Protein AF-A0AAD0P040-F1 (afdb_monomer)

Foldseek 3Di:
DLLCCQQCNDVVDDDDPVSSVVSVVLLVVLVVVLVVVLVPDDPVQNCVQAVVVLLVVLPPDDDPDPPPSVVVQVVQLVSVCVVCSVPDSHSNVSNVRD

Radius of gyration: 15.89 Å; Cα contacts (8 Å, |Δi|>4): 71; chains: 1; bounding box: 37×30×42 Å

Solvent-accessible surface area (backbone atoms only — not comparable to full-atom values): 5553 Å² total; per-residue (Å²): 111,55,67,56,42,68,32,56,39,55,95,92,51,89,63,53,72,67,58,28,52,51,40,45,52,52,52,52,49,39,52,50,54,41,53,55,52,57,72,68,43,51,76,66,56,42,48,65,29,53,29,60,69,57,43,48,63,67,61,72,58,98,62,100,53,87,63,58,59,60,53,48,34,54,53,39,16,54,35,46,38,59,74,51,57,57,71,65,91,41,41,47,67,22,48,70,71,70

Structure (mmCIF, N/CA/C/O backbone):
data_AF-A0AAD0P040-F1
#
_entry.id   AF-A0AAD0P040-F1
#
loop_
_atom_site.group_PDB
_atom_site.id
_atom_site.type_symbol
_atom_site.label_atom_id
_atom_site.label_alt_id
_atom_site.label_comp_id
_atom_site.label_asym_id
_atom_site.label_entity_id
_atom_site.label_seq_id
_atom_site.pdbx_PDB_ins_code
_atom_site.Cartn_x
_atom_site.Cartn_y
_atom_site.Cartn_z
_atom_site.occupancy
_atom_site.B_iso_or_equiv
_atom_site.auth_seq_id
_atom_site.auth_comp_id
_atom_site.auth_asym_id
_atom_site.auth_atom_id
_atom_site.pdbx_PDB_model_num
ATOM 1 N N . MET A 1 1 ? -0.578 -10.125 -8.388 1.00 62.94 1 MET A N 1
ATOM 2 C CA . MET A 1 1 ? 0.011 -9.934 -9.741 1.00 62.94 1 MET A CA 1
ATOM 3 C C . MET A 1 1 ? 0.336 -8.472 -10.097 1.00 62.94 1 MET A C 1
ATOM 5 O O . MET A 1 1 ? 0.935 -8.256 -11.144 1.00 62.94 1 MET A O 1
ATOM 9 N N . ALA A 1 2 ? 0.024 -7.475 -9.256 1.00 78.00 2 ALA A N 1
ATOM 10 C CA . ALA A 1 2 ? 0.200 -6.049 -9.576 1.00 78.00 2 ALA A CA 1
ATOM 11 C C . ALA A 1 2 ? 1.649 -5.639 -9.925 1.00 78.00 2 ALA A C 1
ATOM 13 O O . ALA A 1 2 ? 1.886 -5.062 -10.984 1.00 78.00 2 ALA A O 1
ATOM 14 N N . PHE A 1 3 ? 2.638 -6.035 -9.113 1.00 80.38 3 PHE A N 1
ATOM 15 C CA . PHE A 1 3 ? 4.056 -5.769 -9.402 1.00 80.38 3 PHE A CA 1
ATOM 16 C C . PHE A 1 3 ? 4.522 -6.349 -10.741 1.00 80.38 3 PHE A C 1
ATOM 18 O O . PHE A 1 3 ? 5.195 -5.669 -11.510 1.00 80.38 3 PHE A O 1
ATOM 25 N N . GLY A 1 4 ? 4.135 -7.591 -11.050 1.00 79.38 4 GLY A N 1
ATOM 26 C CA . GLY A 1 4 ? 4.498 -8.242 -12.310 1.00 79.38 4 GLY A CA 1
ATOM 27 C C . GLY A 1 4 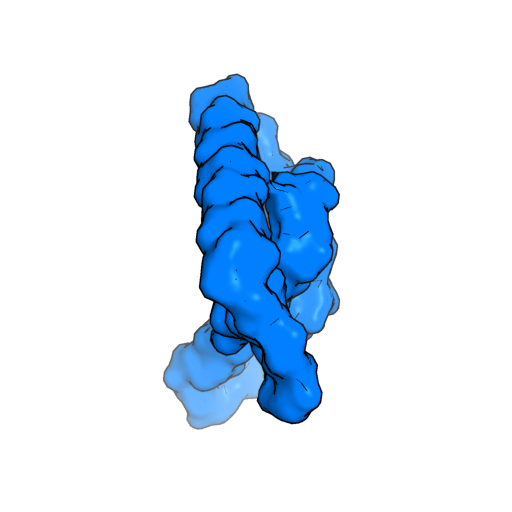? 4.001 -7.452 -13.521 1.00 79.38 4 GLY A C 1
ATOM 28 O O . GLY A 1 4 ? 4.768 -7.213 -14.446 1.00 79.38 4 GLY A O 1
ATOM 29 N N . LEU A 1 5 ? 2.759 -6.962 -13.472 1.00 81.94 5 LEU A N 1
ATOM 30 C CA . LEU A 1 5 ? 2.187 -6.118 -14.524 1.00 81.94 5 LEU A CA 1
ATOM 31 C C . LEU A 1 5 ? 2.917 -4.774 -14.651 1.00 81.94 5 LEU A C 1
ATOM 33 O O . LEU A 1 5 ? 3.204 -4.337 -15.766 1.00 81.94 5 LEU A O 1
ATOM 37 N N . LYS A 1 6 ? 3.259 -4.125 -13.531 1.00 81.50 6 LYS A N 1
ATOM 38 C CA . LYS A 1 6 ? 3.990 -2.851 -13.569 1.00 81.50 6 LYS A CA 1
ATOM 39 C C . LYS A 1 6 ? 5.433 -2.992 -14.046 1.00 81.50 6 LYS A C 1
ATOM 41 O O . LYS A 1 6 ? 5.887 -2.116 -14.777 1.00 81.50 6 LYS A O 1
ATOM 46 N N . ILE A 1 7 ? 6.126 -4.075 -13.698 1.00 82.88 7 ILE A N 1
ATOM 47 C CA . ILE A 1 7 ? 7.533 -4.300 -14.066 1.00 82.88 7 ILE A CA 1
ATOM 48 C C . ILE A 1 7 ? 7.638 -4.869 -15.486 1.00 82.88 7 ILE A C 1
ATOM 50 O O . ILE A 1 7 ? 8.308 -4.301 -16.349 1.00 82.88 7 ILE A O 1
ATOM 54 N N . ILE A 1 8 ? 6.966 -5.992 -15.742 1.00 82.12 8 ILE A N 1
ATOM 55 C CA . ILE A 1 8 ? 7.142 -6.804 -16.953 1.00 82.12 8 ILE A CA 1
ATOM 56 C C . ILE A 1 8 ? 6.262 -6.295 -18.100 1.00 82.12 8 ILE A C 1
ATOM 58 O O . ILE A 1 8 ? 6.659 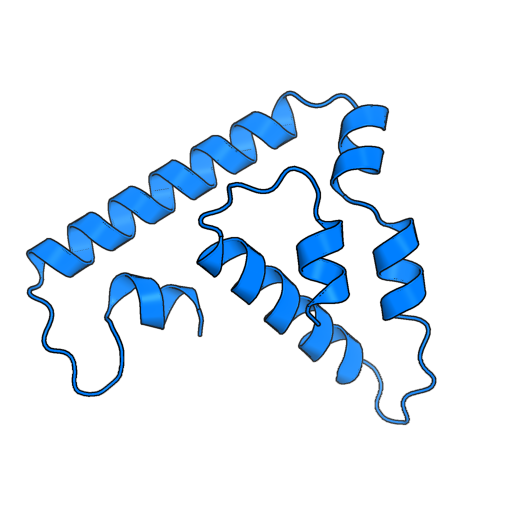-6.425 -19.258 1.00 82.12 8 ILE A O 1
ATOM 62 N N . GLY A 1 9 ? 5.138 -5.651 -17.783 1.00 79.56 9 GLY A N 1
ATOM 63 C CA . GLY A 1 9 ? 4.106 -5.275 -18.746 1.00 79.56 9 GLY A CA 1
ATOM 64 C C . GLY A 1 9 ? 2.980 -6.301 -18.817 1.00 79.56 9 GLY A C 1
ATOM 65 O O . GLY A 1 9 ? 3.002 -7.331 -18.137 1.00 79.56 9 GLY A O 1
ATOM 66 N N . ARG A 1 10 ? 1.957 -6.007 -19.624 1.00 81.94 10 ARG A N 1
ATOM 67 C CA . ARG A 1 10 ? 0.856 -6.959 -19.850 1.00 81.94 10 ARG A CA 1
ATOM 68 C C . ARG A 1 10 ? 1.322 -8.104 -20.762 1.00 81.94 10 ARG A C 1
ATOM 70 O O . ARG A 1 10 ? 2.195 -7.888 -21.601 1.00 81.94 10 ARG A O 1
ATOM 77 N N . PRO A 1 11 ? 0.747 -9.316 -20.648 1.00 74.69 11 PRO A N 1
ATOM 78 C CA . PRO A 1 11 ? 0.999 -10.380 -21.618 1.00 74.69 11 PRO A CA 1
ATOM 79 C C . PRO A 1 11 ? 0.768 -9.873 -23.052 1.00 74.69 11 PRO A C 1
ATOM 81 O O . PRO A 1 11 ? -0.291 -9.321 -23.342 1.00 74.69 11 PRO A O 1
ATOM 84 N N . GLY A 1 12 ? 1.772 -10.014 -23.921 1.00 75.75 12 GLY A N 1
ATOM 85 C CA . GLY A 1 12 ? 1.778 -9.457 -25.283 1.00 75.75 12 GLY A CA 1
ATOM 86 C C . GLY A 1 12 ? 2.564 -8.146 -25.446 1.00 75.75 12 GLY A C 1
ATOM 87 O O . GLY A 1 12 ? 2.872 -7.764 -26.570 1.00 75.75 12 GLY A O 1
ATOM 88 N N . GLU A 1 13 ? 2.952 -7.483 -24.354 1.00 78.19 13 GLU A N 1
ATOM 89 C CA . GLU A 1 13 ? 3.821 -6.301 -24.369 1.00 78.19 13 GLU A CA 1
ATOM 90 C C . GLU A 1 13 ? 5.302 -6.717 -24.305 1.00 78.19 13 GLU A C 1
ATOM 92 O O . GLU A 1 13 ? 5.751 -7.359 -23.353 1.00 78.19 13 GLU A O 1
ATOM 97 N N . SER A 1 14 ? 6.101 -6.333 -25.301 1.00 72.69 14 SER A N 1
ATOM 98 C CA . SER A 1 14 ? 7.547 -6.577 -25.317 1.00 72.69 14 SER A CA 1
ATOM 99 C C . SER A 1 14 ? 8.313 -5.380 -24.743 1.00 72.69 14 SER A C 1
ATOM 101 O O . SER A 1 14 ? 8.666 -4.427 -25.436 1.00 72.69 14 SER A O 1
ATOM 103 N N . ARG A 1 15 ? 8.609 -5.430 -23.438 1.00 80.31 15 ARG A N 1
ATOM 104 C CA . ARG A 1 15 ? 9.523 -4.476 -22.784 1.00 80.31 15 ARG A CA 1
ATOM 105 C C . ARG A 1 15 ? 10.967 -4.961 -22.847 1.00 80.31 15 ARG A C 1
ATOM 107 O O . ARG A 1 15 ? 11.245 -6.117 -22.520 1.00 80.31 15 ARG A O 1
ATOM 114 N N . SER A 1 16 ? 11.887 -4.061 -23.194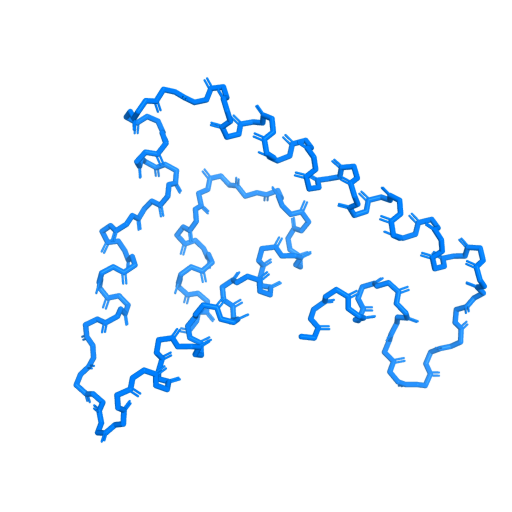 1.00 87.06 16 SER A N 1
ATOM 115 C CA . SER A 1 16 ? 13.324 -4.332 -23.101 1.00 87.06 16 SER A CA 1
ATOM 116 C C . SER A 1 16 ? 13.742 -4.583 -21.650 1.00 87.06 16 SER A C 1
ATOM 118 O O . SER A 1 16 ? 13.101 -4.102 -20.709 1.00 87.06 16 SER A O 1
ATOM 120 N N . SER A 1 17 ? 14.838 -5.318 -21.461 1.00 85.94 17 SER A N 1
ATOM 121 C CA . SER A 1 17 ? 15.406 -5.579 -20.133 1.00 85.94 17 SER A CA 1
ATOM 122 C C . SER A 1 17 ? 15.720 -4.285 -19.377 1.00 85.94 17 SER A C 1
ATOM 124 O O . SER A 1 17 ? 15.432 -4.187 -18.189 1.00 85.94 17 SER A O 1
ATOM 126 N N . GLU A 1 18 ? 16.202 -3.256 -20.078 1.00 87.94 18 GLU A N 1
ATOM 127 C CA . GLU A 1 18 ? 16.464 -1.932 -19.502 1.00 87.94 18 GLU A CA 1
ATOM 128 C C . GLU A 1 18 ? 15.194 -1.257 -18.972 1.00 87.94 18 GLU A C 1
ATOM 130 O O . GLU A 1 18 ? 15.195 -0.723 -17.865 1.00 87.94 18 GLU A O 1
ATOM 135 N N . LYS A 1 19 ? 14.083 -1.306 -19.724 1.00 86.50 19 LYS A N 1
ATOM 136 C CA . LYS A 1 19 ? 12.800 -0.738 -19.276 1.00 86.50 19 LYS A CA 1
ATOM 137 C C . LYS A 1 19 ? 12.268 -1.462 -18.040 1.00 86.50 19 LYS A C 1
ATOM 139 O O . LYS A 1 19 ? 11.762 -0.808 -17.133 1.00 86.50 19 LYS A O 1
ATOM 144 N N . LYS A 1 20 ? 12.411 -2.790 -17.983 1.00 88.31 20 LYS A N 1
ATOM 145 C CA . LYS A 1 20 ? 12.023 -3.595 -16.812 1.00 88.31 20 LYS A CA 1
ATOM 146 C C . LYS A 1 20 ? 12.871 -3.248 -15.588 1.00 88.31 20 LYS A C 1
ATOM 148 O O . LYS A 1 20 ? 12.318 -3.050 -14.511 1.00 88.31 20 LYS A O 1
ATOM 153 N N . ALA A 1 21 ? 14.189 -3.130 -15.762 1.00 89.69 21 ALA A N 1
ATOM 154 C CA . ALA A 1 21 ? 15.112 -2.761 -14.690 1.00 89.69 21 ALA A CA 1
ATOM 155 C C . ALA A 1 21 ? 14.803 -1.365 -14.130 1.00 89.69 21 ALA A C 1
ATOM 157 O O . ALA A 1 21 ? 14.696 -1.205 -12.917 1.00 89.69 21 ALA A O 1
ATOM 158 N N . ARG A 1 22 ? 14.564 -0.379 -15.006 1.00 91.00 22 ARG A N 1
ATOM 159 C CA . ARG A 1 22 ? 14.145 0.969 -14.592 1.00 91.00 22 ARG A CA 1
ATOM 160 C C . ARG A 1 22 ? 12.817 0.948 -13.839 1.00 91.00 22 ARG A C 1
ATOM 162 O O . ARG A 1 22 ? 12.730 1.539 -12.774 1.00 91.00 22 ARG A O 1
ATOM 169 N N . ALA A 1 23 ? 11.810 0.234 -14.348 1.00 87.88 23 ALA A N 1
ATOM 170 C CA . ALA A 1 23 ? 10.510 0.129 -13.684 1.00 87.88 23 ALA A CA 1
ATOM 171 C C . ALA A 1 23 ? 10.621 -0.487 -12.279 1.00 87.88 23 ALA A C 1
ATOM 173 O O . ALA A 1 23 ? 9.993 0.002 -11.344 1.00 87.88 23 ALA A O 1
ATOM 174 N N . LEU A 1 24 ? 11.444 -1.530 -12.120 1.00 90.06 24 LEU A N 1
ATOM 175 C CA . LEU A 1 24 ? 11.722 -2.127 -10.815 1.00 90.06 24 LEU A CA 1
ATOM 176 C C . LEU A 1 24 ? 12.407 -1.129 -9.872 1.00 90.06 24 LEU A C 1
ATOM 178 O O . LEU A 1 24 ? 11.978 -0.995 -8.731 1.00 90.06 24 LEU A O 1
ATOM 182 N N . GLN A 1 25 ? 13.428 -0.415 -10.349 1.00 92.88 25 GLN A N 1
ATOM 183 C CA . GLN A 1 25 ? 14.149 0.573 -9.545 1.00 92.88 25 GLN A CA 1
ATOM 184 C C . GLN A 1 25 ? 13.232 1.719 -9.095 1.00 92.88 25 GLN A C 1
ATOM 186 O O . GLN A 1 25 ? 13.262 2.108 -7.930 1.00 92.88 25 GLN A O 1
ATOM 191 N N . THR A 1 26 ? 12.378 2.226 -9.989 1.00 91.56 26 THR A N 1
ATOM 192 C CA . THR A 1 26 ? 11.379 3.250 -9.656 1.00 91.56 26 THR A CA 1
ATOM 193 C C . THR A 1 26 ? 10.412 2.754 -8.587 1.00 91.56 26 THR A C 1
ATOM 195 O O . THR A 1 26 ? 10.223 3.438 -7.588 1.00 91.56 26 THR A O 1
ATOM 198 N N . LEU A 1 27 ? 9.858 1.547 -8.744 1.00 91.12 27 LEU A N 1
ATOM 199 C CA . LEU A 1 27 ? 8.953 0.959 -7.752 1.00 91.12 27 LEU A CA 1
ATOM 200 C C . LEU A 1 27 ? 9.626 0.755 -6.393 1.00 91.12 27 LEU A C 1
ATOM 202 O O . LEU A 1 27 ? 8.996 0.975 -5.365 1.00 91.12 27 LEU A O 1
ATOM 206 N N . GLN A 1 28 ? 10.892 0.333 -6.381 1.00 92.00 28 GLN A N 1
ATOM 207 C CA . GLN A 1 28 ? 11.660 0.184 -5.146 1.00 92.00 28 GLN A CA 1
ATOM 208 C C . GLN A 1 28 ? 11.860 1.527 -4.442 1.00 92.00 28 GLN A C 1
ATOM 210 O O . GLN A 1 28 ? 11.688 1.582 -3.228 1.00 92.00 28 GLN A O 1
ATOM 215 N N . SER A 1 29 ? 12.175 2.592 -5.188 1.00 94.06 29 SER A N 1
ATOM 216 C CA . SER A 1 29 ? 12.290 3.944 -4.626 1.00 94.06 29 SER A CA 1
ATOM 217 C C . SER A 1 29 ? 10.959 4.415 -4.049 1.00 94.06 29 SER A C 1
ATOM 219 O O . SER A 1 29 ? 10.908 4.762 -2.880 1.00 94.06 29 SER A O 1
ATOM 221 N N . GLN A 1 30 ? 9.872 4.333 -4.823 1.00 92.69 30 GLN A N 1
ATOM 222 C CA . GLN A 1 30 ? 8.536 4.763 -4.389 1.00 92.69 30 GLN A CA 1
ATOM 223 C C . GLN A 1 30 ? 8.074 4.017 -3.133 1.00 92.69 30 GLN A C 1
ATOM 225 O O . GLN A 1 30 ? 7.574 4.619 -2.189 1.00 92.69 30 GLN A O 1
ATOM 230 N N . HIS A 1 31 ? 8.289 2.701 -3.094 1.00 93.12 31 HIS A N 1
ATOM 231 C CA . HIS A 1 31 ? 7.993 1.896 -1.915 1.00 93.12 31 HIS A CA 1
ATOM 232 C C . HIS A 1 31 ? 8.847 2.306 -0.706 1.00 93.12 31 HIS A C 1
ATOM 234 O O . HIS A 1 31 ? 8.346 2.348 0.414 1.00 93.12 31 HIS A O 1
ATOM 240 N N . GLN A 1 32 ? 10.132 2.600 -0.913 1.00 94.94 32 G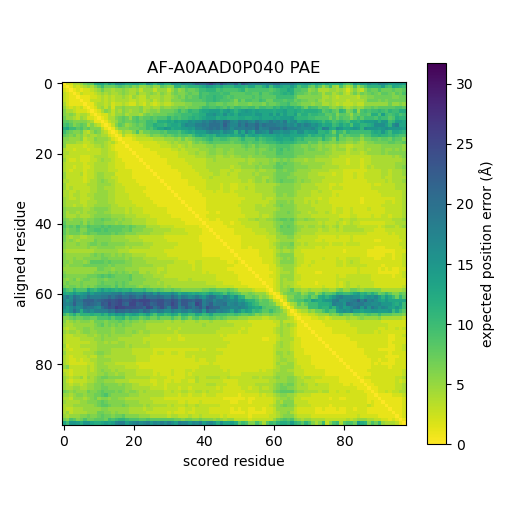LN A N 1
ATOM 241 C CA . GLN A 1 32 ? 11.016 3.041 0.162 1.00 94.94 32 GLN A CA 1
ATOM 242 C C . GLN A 1 32 ? 10.598 4.413 0.706 1.00 94.94 32 GLN A C 1
ATOM 244 O O . GLN A 1 32 ? 10.486 4.568 1.921 1.00 94.94 32 GLN A O 1
ATOM 249 N N . ASP A 1 33 ? 10.291 5.361 -0.179 1.00 94.75 33 ASP A N 1
ATOM 250 C CA . ASP A 1 33 ? 9.803 6.694 0.178 1.00 94.75 33 ASP A CA 1
ATOM 251 C C . ASP A 1 33 ? 8.494 6.601 0.976 1.00 94.75 33 ASP A C 1
ATOM 253 O O . ASP A 1 33 ? 8.346 7.243 2.017 1.00 94.75 33 ASP A O 1
ATOM 257 N N . PHE A 1 34 ? 7.584 5.720 0.552 1.00 94.81 34 PHE A N 1
ATOM 258 C CA . PHE A 1 34 ? 6.345 5.423 1.266 1.00 94.81 34 PHE A CA 1
ATOM 259 C C . PHE A 1 34 ? 6.594 4.869 2.674 1.00 94.81 34 PHE A C 1
ATOM 261 O O . PHE A 1 34 ? 6.012 5.346 3.648 1.00 94.81 34 PHE A O 1
ATOM 268 N N . LEU A 1 35 ? 7.497 3.893 2.823 1.00 94.75 35 LEU A N 1
ATOM 269 C CA . LEU A 1 35 ? 7.856 3.366 4.142 1.00 94.75 35 LEU A CA 1
ATOM 270 C C . LEU A 1 35 ? 8.474 4.439 5.040 1.00 94.75 35 LEU A C 1
ATOM 272 O O . LEU A 1 35 ? 8.216 4.458 6.244 1.00 94.75 35 LEU A O 1
ATOM 276 N N . ASP A 1 36 ? 9.298 5.316 4.480 1.00 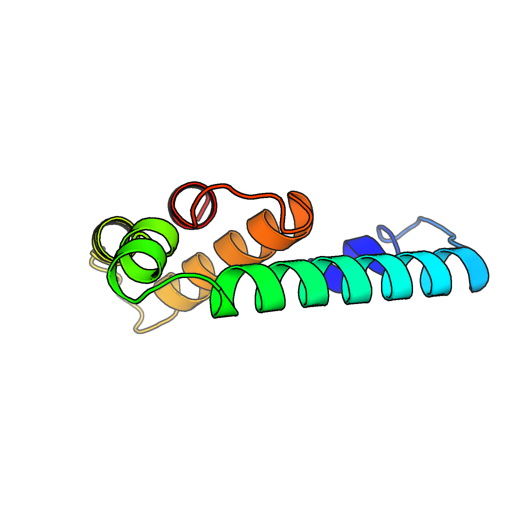95.94 36 ASP A N 1
ATOM 277 C CA . ASP A 1 36 ? 9.935 6.380 5.245 1.00 95.94 36 ASP A CA 1
ATOM 278 C C . ASP A 1 36 ? 8.951 7.494 5.616 1.00 95.94 36 ASP A C 1
ATOM 280 O O . ASP A 1 36 ? 9.097 8.079 6.688 1.00 95.94 36 ASP A O 1
ATOM 284 N N . GLN A 1 37 ? 7.910 7.735 4.812 1.00 94.06 37 GLN A N 1
ATOM 285 C CA . GLN A 1 37 ? 6.757 8.542 5.213 1.00 94.06 37 GLN A CA 1
ATOM 286 C C . GLN A 1 37 ? 6.038 7.905 6.406 1.00 94.06 37 GLN A C 1
ATOM 288 O O . GLN A 1 37 ? 5.852 8.579 7.416 1.00 94.06 37 GLN A O 1
ATOM 293 N N . LEU A 1 38 ? 5.692 6.614 6.336 1.00 94.25 38 LEU A N 1
ATOM 294 C CA . LEU A 1 38 ? 4.984 5.926 7.425 1.00 94.25 38 LEU A CA 1
ATOM 295 C C . LEU A 1 38 ? 5.759 5.951 8.745 1.00 94.25 38 LEU A C 1
ATOM 297 O O . LEU A 1 38 ? 5.167 6.150 9.798 1.00 94.25 38 LEU A O 1
ATOM 301 N N . LYS A 1 39 ? 7.087 5.800 8.697 1.00 95.00 39 LYS A N 1
ATOM 302 C CA . LYS A 1 39 ? 7.950 5.869 9.890 1.00 95.00 39 LYS A CA 1
ATOM 303 C C . LYS A 1 39 ? 8.035 7.262 10.520 1.00 95.00 39 LYS A C 1
ATOM 305 O O . LYS A 1 39 ? 8.512 7.371 11.646 1.00 95.00 39 LYS A O 1
ATOM 310 N N . ARG A 1 40 ? 7.673 8.322 9.790 1.00 96.31 40 ARG A N 1
ATOM 311 C CA . ARG A 1 40 ? 7.663 9.703 10.306 1.00 96.31 40 ARG A CA 1
ATOM 312 C C . ARG A 1 40 ? 6.352 10.060 10.992 1.00 96.31 40 ARG A C 1
ATOM 314 O O . ARG A 1 40 ? 6.341 11.030 11.742 1.00 96.31 40 ARG A O 1
ATOM 321 N N . LEU A 1 41 ? 5.285 9.312 10.719 1.00 96.31 41 LEU A N 1
ATOM 322 C CA . LEU A 1 41 ? 3.994 9.509 11.363 1.00 96.31 41 LEU A CA 1
ATOM 323 C C . LEU A 1 41 ? 4.091 9.106 12.836 1.00 96.31 41 LEU A C 1
ATOM 325 O O . LEU A 1 41 ? 4.697 8.086 13.173 1.00 96.31 41 LEU A O 1
ATOM 329 N N . ASN A 1 42 ? 3.481 9.897 13.710 1.00 96.50 42 ASN A N 1
ATOM 330 C CA . ASN A 1 42 ? 3.229 9.471 15.082 1.00 96.50 42 ASN A CA 1
ATOM 331 C C . ASN A 1 42 ? 2.070 8.457 15.140 1.00 96.50 42 ASN A C 1
ATOM 333 O O . ASN A 1 42 ? 1.388 8.221 14.144 1.00 96.50 42 ASN A O 1
ATOM 337 N N . ASP A 1 43 ? 1.822 7.874 16.313 1.00 95.25 43 ASP A N 1
ATOM 338 C CA . ASP A 1 43 ? 0.803 6.830 16.478 1.00 95.25 43 ASP A CA 1
ATOM 339 C C . ASP A 1 43 ? -0.598 7.270 16.017 1.00 95.25 43 ASP A C 1
ATOM 341 O O . ASP A 1 43 ? -1.294 6.500 15.358 1.00 95.25 43 ASP A O 1
ATOM 345 N N . GLN A 1 44 ? -1.007 8.509 16.315 1.00 95.69 44 GLN A N 1
ATOM 346 C CA . GLN A 1 44 ? -2.318 9.024 15.910 1.00 95.69 44 GLN A CA 1
ATOM 347 C C . GLN A 1 44 ? -2.384 9.242 14.396 1.00 95.69 44 GLN A C 1
ATOM 349 O O . GLN A 1 44 ? -3.326 8.792 13.751 1.00 95.69 44 GLN A O 1
ATOM 354 N N . GLU A 1 45 ? -1.359 9.867 13.818 1.00 96.44 45 GLU A N 1
ATOM 355 C CA . GLU A 1 45 ? -1.265 10.084 12.371 1.00 96.44 45 GLU A CA 1
ATOM 356 C C . GLU A 1 45 ? -1.226 8.760 11.600 1.00 96.44 45 GLU A C 1
ATOM 358 O O . GLU A 1 45 ? -1.803 8.647 10.521 1.00 96.44 45 GLU A O 1
ATOM 363 N N . LEU A 1 46 ? -0.570 7.739 12.157 1.00 95.69 46 LEU A N 1
ATOM 364 C CA . LEU A 1 46 ? -0.521 6.407 11.574 1.00 95.69 46 LEU A CA 1
ATOM 365 C C . LEU A 1 46 ? -1.890 5.723 11.631 1.00 95.69 46 LEU A C 1
ATOM 367 O O . LEU A 1 46 ? -2.303 5.120 10.642 1.00 95.69 46 LEU A O 1
ATOM 371 N N . VAL A 1 47 ? -2.612 5.824 12.750 1.00 95.00 47 VAL A N 1
ATOM 372 C CA . VAL A 1 47 ? -3.990 5.317 12.859 1.00 95.00 47 VAL A CA 1
ATOM 373 C C . VAL A 1 47 ? -4.900 6.004 11.840 1.00 95.00 47 VAL A C 1
ATOM 375 O O . VAL A 1 47 ? -5.626 5.321 11.111 1.00 95.00 47 VAL A O 1
ATOM 378 N N . ASP A 1 48 ? -4.807 7.330 11.735 1.00 95.94 48 ASP A N 1
ATOM 379 C CA . ASP A 1 48 ? -5.588 8.130 10.791 1.00 95.94 48 ASP A CA 1
ATOM 380 C C . ASP A 1 48 ? -5.231 7.797 9.340 1.00 95.94 48 ASP A C 1
ATOM 382 O O . ASP A 1 48 ? -6.110 7.719 8.486 1.00 95.94 48 ASP A O 1
ATOM 386 N N . PHE A 1 49 ? -3.959 7.526 9.049 1.00 96.69 49 PHE A N 1
ATOM 387 C CA . PHE A 1 49 ? -3.522 7.090 7.728 1.00 96.69 49 PHE A CA 1
ATOM 388 C C . PHE A 1 49 ? -4.036 5.681 7.388 1.00 96.69 49 PHE A C 1
ATOM 390 O O . PHE A 1 49 ? -4.523 5.442 6.280 1.00 96.69 49 PHE A O 1
ATOM 397 N N . LEU A 1 50 ? -3.936 4.733 8.327 1.00 95.69 50 LEU A N 1
ATOM 398 C CA . LEU A 1 50 ? -4.301 3.331 8.107 1.00 95.69 50 LEU A CA 1
ATOM 399 C C . LEU A 1 50 ? -5.812 3.116 7.979 1.00 95.69 50 LEU A C 1
ATOM 401 O O . LEU A 1 50 ? -6.211 2.147 7.329 1.00 95.69 50 LEU A O 1
ATOM 405 N N . ARG A 1 51 ? -6.641 3.990 8.573 1.00 96.44 51 ARG A N 1
ATOM 406 C CA . ARG A 1 51 ? -8.117 3.939 8.494 1.00 96.44 51 ARG A CA 1
ATOM 407 C C . ARG A 1 51 ? -8.661 2.537 8.815 1.00 96.44 51 ARG A C 1
ATOM 409 O O . ARG A 1 51 ? -9.390 1.926 8.029 1.00 96.44 51 ARG A O 1
ATOM 416 N N . LEU A 1 52 ? -8.230 1.983 9.954 1.00 94.06 52 LEU A N 1
ATOM 417 C CA . LEU A 1 52 ? -8.573 0.615 10.377 1.00 94.06 52 LEU A CA 1
ATOM 418 C C . LEU A 1 52 ? -10.063 0.444 10.716 1.00 94.06 52 LEU A C 1
ATOM 420 O O . LEU A 1 52 ? -10.583 -0.665 10.632 1.00 94.06 52 LEU A O 1
ATOM 424 N N . ASP A 1 53 ? -10.744 1.537 11.058 1.00 94.56 53 ASP A N 1
ATOM 425 C CA . ASP A 1 53 ? -12.201 1.633 11.159 1.00 94.56 53 ASP A CA 1
ATOM 426 C C . ASP A 1 53 ? -12.871 1.227 9.838 1.00 94.56 53 ASP A C 1
ATOM 428 O O . ASP A 1 53 ? -13.686 0.305 9.811 1.00 94.56 53 ASP A O 1
ATOM 432 N N . VAL A 1 54 ? -12.438 1.830 8.726 1.00 94.88 54 VAL A N 1
ATOM 433 C CA . VAL A 1 54 ? -12.949 1.523 7.381 1.00 94.88 54 VAL A CA 1
ATOM 434 C C . VAL A 1 54 ? -12.624 0.086 6.984 1.00 94.88 54 VAL A C 1
ATOM 436 O O . VAL A 1 54 ? -13.460 -0.604 6.403 1.00 94.88 54 VAL A O 1
ATOM 439 N N . LEU A 1 55 ? -11.423 -0.398 7.314 1.00 93.62 55 LEU A N 1
ATOM 440 C CA . LEU A 1 55 ? -11.073 -1.797 7.075 1.00 93.62 55 LEU A CA 1
ATOM 441 C C . LEU A 1 55 ? -12.016 -2.744 7.835 1.00 93.62 55 LEU A C 1
ATOM 443 O O . LEU A 1 55 ? -12.478 -3.728 7.262 1.00 93.62 55 LEU A O 1
ATOM 447 N N . GLY A 1 56 ? -12.329 -2.438 9.096 1.00 91.75 56 GLY A N 1
ATOM 448 C CA . GLY A 1 56 ? -13.289 -3.193 9.899 1.00 91.75 56 GLY A CA 1
ATOM 449 C C . GLY A 1 56 ? -14.664 -3.281 9.233 1.00 91.75 56 GLY A C 1
ATOM 450 O O . GLY A 1 56 ? -15.195 -4.379 9.091 1.00 91.75 56 GLY A O 1
ATOM 451 N N . GLU A 1 57 ? -15.194 -2.156 8.745 1.00 92.44 57 GLU A N 1
ATOM 452 C CA . GLU A 1 57 ? -16.465 -2.105 8.002 1.00 92.44 57 GLU A CA 1
ATOM 453 C C . GLU A 1 57 ? -16.439 -2.967 6.733 1.00 92.44 57 GLU A C 1
ATOM 455 O O . GLU A 1 57 ? -17.395 -3.680 6.428 1.00 92.44 57 GLU A O 1
ATOM 460 N N . VAL A 1 58 ? -15.336 -2.918 5.980 1.00 91.00 58 VAL A N 1
ATOM 461 C CA . VAL A 1 58 ? -15.180 -3.706 4.750 1.00 91.00 58 VAL A CA 1
ATOM 462 C C . VAL A 1 58 ? -15.124 -5.197 5.069 1.00 91.00 58 VAL A C 1
ATOM 464 O O . VAL A 1 58 ? -15.693 -6.000 4.325 1.00 91.00 58 VAL A O 1
ATOM 467 N N . LEU A 1 59 ? -14.462 -5.580 6.161 1.00 89.31 59 LEU A N 1
ATOM 468 C CA . LEU A 1 59 ? -14.313 -6.972 6.582 1.00 89.31 59 LE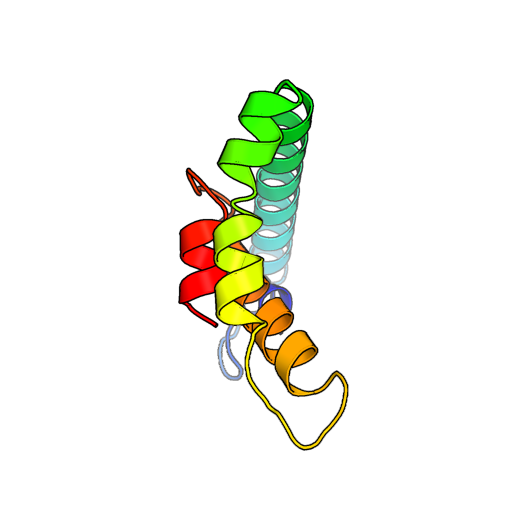U A CA 1
ATOM 469 C C . LEU A 1 59 ? -15.559 -7.543 7.274 1.00 89.31 59 LEU A C 1
ATOM 471 O O . LEU A 1 59 ? -15.714 -8.765 7.281 1.00 89.31 59 LEU A O 1
ATOM 475 N N . ASP A 1 60 ? -16.464 -6.704 7.790 1.00 86.19 60 ASP A N 1
ATOM 476 C CA . ASP A 1 60 ? -17.711 -7.111 8.453 1.00 86.19 60 ASP A CA 1
ATOM 477 C C . ASP A 1 60 ? -18.773 -7.620 7.457 1.00 86.19 60 ASP A C 1
ATOM 479 O O . ASP A 1 60 ? -19.865 -7.074 7.284 1.00 86.19 60 ASP A O 1
ATOM 483 N N . LYS A 1 61 ? -18.442 -8.705 6.749 1.00 79.75 61 LYS A N 1
ATOM 484 C CA . LYS A 1 61 ? -19.363 -9.444 5.885 1.00 79.75 61 LYS A CA 1
ATOM 485 C C . LYS A 1 61 ? -19.443 -10.895 6.328 1.00 79.75 61 LYS A C 1
ATOM 487 O O . LYS A 1 61 ? -18.445 -11.605 6.419 1.00 79.75 61 LYS A O 1
ATOM 492 N N . ARG A 1 62 ? -20.672 -11.385 6.515 1.00 64.88 62 ARG A N 1
ATOM 493 C CA . ARG A 1 62 ? -20.928 -12.814 6.735 1.00 64.88 62 ARG A CA 1
ATOM 494 C C . ARG A 1 62 ? -20.636 -13.594 5.458 1.00 64.88 62 ARG A C 1
ATOM 496 O O . ARG A 1 62 ? -21.477 -13.674 4.565 1.00 64.88 62 ARG A O 1
ATOM 503 N N . VAL A 1 63 ? -19.453 -14.190 5.384 1.00 72.88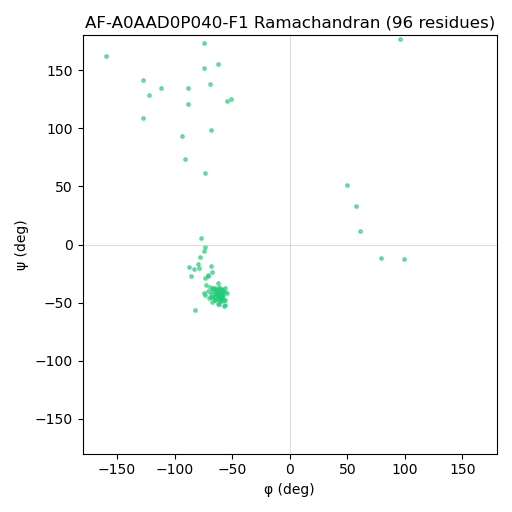 63 VAL A N 1
ATOM 504 C CA . VAL A 1 63 ? -19.037 -15.040 4.265 1.00 72.88 63 VAL A CA 1
ATOM 505 C C . VAL A 1 63 ? -18.904 -16.494 4.712 1.00 72.88 63 VAL A C 1
ATOM 507 O O . VAL A 1 63 ? -18.338 -16.798 5.756 1.00 72.88 63 VAL A O 1
ATOM 510 N N . GLY A 1 64 ? -19.439 -17.421 3.912 1.00 66.94 64 GLY A N 1
ATOM 511 C CA . GLY A 1 64 ? -19.464 -18.856 4.234 1.00 66.94 64 GLY A CA 1
ATOM 512 C C . GLY A 1 64 ? -18.112 -19.575 4.116 1.00 66.94 64 GLY A C 1
ATOM 513 O O . GLY A 1 64 ? -18.041 -20.771 4.378 1.00 66.94 64 GLY A O 1
ATOM 514 N N . GLN A 1 65 ? -17.045 -18.881 3.703 1.00 71.31 65 GLN A N 1
ATOM 515 C CA . GLN A 1 65 ? -15.695 -19.437 3.577 1.00 71.31 65 GLN A CA 1
ATOM 516 C C . GLN A 1 65 ? -14.687 -18.564 4.325 1.00 71.31 65 GLN A C 1
ATOM 518 O O . GLN A 1 65 ? -14.353 -17.469 3.872 1.00 71.31 65 GLN A O 1
ATOM 523 N N . VAL A 1 66 ? -14.183 -19.090 5.443 1.00 69.19 66 VAL A N 1
ATOM 524 C CA . VAL A 1 66 ? -13.231 -18.414 6.334 1.00 69.19 66 VAL A CA 1
ATOM 525 C C . VAL A 1 66 ? -11.995 -17.945 5.557 1.00 69.19 66 VAL A C 1
ATOM 527 O O . VAL A 1 66 ? -11.309 -18.734 4.895 1.00 69.19 66 VAL A O 1
ATOM 530 N N . GLY A 1 67 ? -11.698 -16.649 5.621 1.00 78.88 67 GLY A N 1
A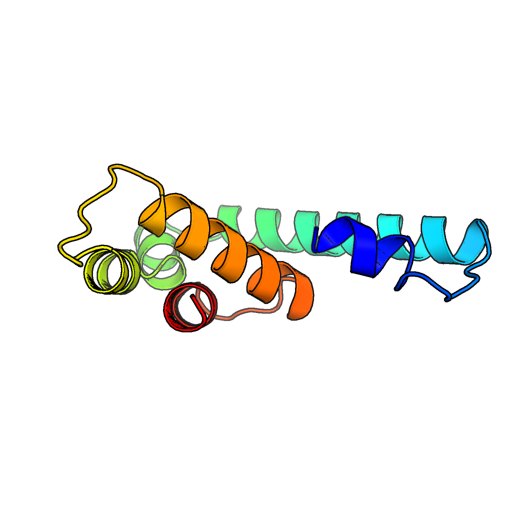TOM 531 C CA . GLY A 1 67 ? -10.467 -16.071 5.093 1.00 78.88 67 GLY A CA 1
ATOM 532 C C . GLY A 1 67 ? -10.436 -15.835 3.580 1.00 78.88 67 GLY A C 1
ATOM 533 O O . GLY A 1 67 ? -9.491 -15.209 3.102 1.00 78.88 67 GLY A O 1
ATOM 534 N N . ARG A 1 68 ? -11.378 -16.358 2.774 1.00 85.75 68 ARG A N 1
ATOM 535 C CA . ARG A 1 68 ? -11.331 -16.160 1.306 1.00 85.75 68 ARG A CA 1
ATOM 536 C C . ARG A 1 68 ? -11.661 -14.720 0.934 1.00 85.75 68 ARG A C 1
ATOM 538 O O . ARG A 1 68 ? -11.040 -14.183 0.020 1.00 85.75 68 ARG A O 1
ATOM 545 N N . TYR A 1 69 ? -12.631 -14.138 1.625 1.00 88.88 69 TYR A N 1
ATOM 546 C CA . TYR A 1 69 ? -13.065 -12.772 1.385 1.00 88.88 69 TYR A CA 1
ATOM 547 C C . TYR A 1 69 ? -11.973 -11.781 1.779 1.00 88.88 69 TYR A C 1
ATOM 549 O O . TYR A 1 69 ? -11.552 -10.971 0.965 1.00 88.88 69 TYR A O 1
ATOM 557 N N . GLU A 1 70 ? -11.428 -11.950 2.976 1.00 89.38 70 GLU A N 1
ATOM 558 C CA . GLU A 1 70 ? -10.378 -11.127 3.559 1.00 89.38 70 GLU A CA 1
ATOM 559 C C . GLU A 1 70 ? -9.128 -11.146 2.673 1.00 89.38 70 GLU A C 1
ATOM 561 O O . GLU A 1 70 ? -8.587 -10.098 2.333 1.00 89.38 70 GLU A O 1
ATOM 566 N N . ARG A 1 71 ? -8.717 -12.328 2.185 1.00 90.38 71 ARG A N 1
ATOM 567 C CA . ARG A 1 71 ? -7.621 -12.436 1.205 1.00 90.38 71 ARG A CA 1
ATOM 568 C C . ARG A 1 71 ? -7.902 -11.662 -0.085 1.00 90.38 71 ARG A C 1
ATOM 570 O O . ARG A 1 71 ? -6.971 -11.087 -0.641 1.00 90.38 71 ARG A O 1
ATOM 577 N N . GLY A 1 72 ? -9.148 -11.660 -0.559 1.00 91.44 72 GLY A N 1
ATOM 578 C CA . GLY A 1 72 ? -9.569 -10.879 -1.723 1.00 91.44 72 GLY A CA 1
ATOM 579 C C . GLY A 1 72 ? -9.463 -9.377 -1.471 1.00 91.44 72 GLY A C 1
ATOM 580 O O . GLY A 1 72 ? -8.832 -8.682 -2.263 1.00 91.44 72 GLY A O 1
ATOM 581 N N . VAL A 1 73 ? -9.979 -8.920 -0.326 1.00 91.81 73 VAL A N 1
ATOM 582 C CA . VAL A 1 73 ? -9.925 -7.515 0.099 1.00 91.81 73 VAL A CA 1
ATOM 583 C C . VAL A 1 73 ? -8.483 -7.020 0.154 1.00 91.81 73 VAL A C 1
ATOM 585 O O . VAL A 1 73 ? -8.134 -6.040 -0.496 1.00 91.81 73 VAL A O 1
ATOM 588 N N . PHE A 1 74 ? -7.602 -7.736 0.858 1.00 92.75 74 PHE A N 1
ATOM 589 C CA . PHE A 1 74 ? -6.196 -7.340 0.946 1.00 92.75 74 PHE A CA 1
ATOM 590 C C . PHE A 1 74 ? -5.506 -7.351 -0.420 1.00 92.75 74 PHE A C 1
ATOM 592 O O . PHE A 1 74 ? -4.729 -6.450 -0.731 1.00 92.75 74 PHE A O 1
ATOM 599 N N . GLN A 1 75 ? -5.785 -8.357 -1.252 1.00 93.25 75 GLN A N 1
ATOM 600 C CA . GLN A 1 75 ? -5.181 -8.453 -2.576 1.00 93.25 75 GLN A CA 1
ATOM 601 C C . GLN A 1 75 ? -5.558 -7.263 -3.468 1.00 93.25 75 GLN A C 1
ATOM 603 O O . GLN A 1 75 ? -4.685 -6.751 -4.174 1.00 93.25 75 GLN A O 1
ATOM 608 N N . GLU A 1 76 ? -6.824 -6.846 -3.462 1.00 94.00 76 GLU A N 1
ATOM 609 C CA . GLU A 1 76 ? -7.289 -5.731 -4.289 1.00 94.00 76 GLU A CA 1
ATOM 610 C C . GLU A 1 76 ? -6.813 -4.387 -3.729 1.00 94.00 76 GLU A C 1
ATOM 612 O O . GLU A 1 76 ? -6.272 -3.574 -4.477 1.00 94.00 76 GLU A O 1
ATOM 617 N N . ALA A 1 77 ? -6.859 -4.207 -2.408 1.00 95.12 77 ALA A N 1
ATOM 618 C CA . ALA A 1 77 ? -6.349 -3.010 -1.749 1.00 95.12 77 ALA A CA 1
ATOM 619 C C . ALA A 1 77 ? -4.863 -2.759 -2.051 1.00 95.12 77 ALA A C 1
ATOM 621 O O . ALA A 1 77 ? -4.478 -1.664 -2.460 1.00 95.12 77 ALA A O 1
ATOM 622 N N . PHE A 1 78 ? -4.007 -3.780 -1.925 1.00 93.50 78 PHE A N 1
ATOM 623 C CA . PHE A 1 78 ? -2.584 -3.627 -2.247 1.00 93.50 78 PHE A CA 1
ATOM 624 C C . PHE A 1 78 ? -2.322 -3.481 -3.746 1.00 93.50 78 PHE A C 1
ATOM 626 O O . PHE A 1 78 ? -1.324 -2.879 -4.137 1.00 93.50 78 PHE A O 1
ATOM 633 N N . LYS A 1 79 ? -3.193 -4.019 -4.605 1.00 94.00 79 LYS A N 1
ATOM 634 C CA . LYS A 1 79 ? -3.110 -3.763 -6.044 1.00 94.00 79 LYS A CA 1
ATOM 635 C C . LYS A 1 79 ? -3.364 -2.285 -6.335 1.00 94.00 79 LYS A C 1
ATOM 637 O O . LYS A 1 79 ? -2.550 -1.702 -7.044 1.00 94.00 79 LYS A O 1
ATOM 642 N N . VAL A 1 80 ? -4.413 -1.699 -5.757 1.00 94.19 80 VAL A N 1
ATOM 643 C CA . VAL A 1 80 ? -4.728 -0.268 -5.890 1.00 94.19 80 VAL A CA 1
ATOM 644 C C . VAL A 1 80 ? -3.569 0.579 -5.373 1.00 94.19 80 VAL A C 1
ATOM 646 O O . VAL A 1 80 ? -3.092 1.444 -6.094 1.00 94.19 80 VAL A O 1
ATOM 649 N N . LEU A 1 81 ? -3.006 0.250 -4.205 1.00 94.38 81 LEU A N 1
ATOM 650 C CA . LEU A 1 81 ? -1.833 0.950 -3.667 1.00 94.38 81 LEU A CA 1
ATOM 651 C C . LEU A 1 81 ? -0.646 0.984 -4.653 1.00 94.38 81 LEU A C 1
ATOM 653 O O . LEU A 1 81 ? 0.018 2.006 -4.806 1.00 94.38 81 LEU A O 1
ATOM 657 N N . ILE A 1 82 ? -0.382 -0.130 -5.345 1.00 92.62 82 ILE A N 1
ATOM 658 C CA . ILE A 1 82 ? 0.685 -0.223 -6.357 1.00 92.62 82 ILE A CA 1
ATOM 659 C C . ILE A 1 82 ? 0.312 0.537 -7.642 1.00 92.62 82 ILE A C 1
ATOM 661 O O . ILE A 1 82 ? 1.189 1.087 -8.313 1.00 92.62 82 ILE A O 1
ATOM 665 N N . GLU A 1 83 ? -0.965 0.544 -8.026 1.00 91.25 83 GLU A N 1
ATOM 666 C CA . GLU A 1 83 ? -1.469 1.268 -9.200 1.00 91.25 83 GLU A CA 1
ATOM 667 C C . GLU A 1 83 ? -1.382 2.787 -9.007 1.00 91.25 83 GLU A C 1
ATOM 669 O O . GLU A 1 83 ? -0.903 3.471 -9.916 1.00 91.25 83 GLU A O 1
ATOM 674 N N . GLU A 1 84 ? -1.688 3.261 -7.798 1.00 92.19 84 GLU A N 1
ATOM 675 C CA . GLU A 1 84 ? -1.510 4.644 -7.334 1.00 92.19 84 GLU A CA 1
ATOM 676 C C . GLU A 1 84 ? -0.049 4.985 -6.991 1.00 92.19 84 GLU A C 1
ATOM 678 O O . GLU A 1 84 ? 0.250 6.077 -6.526 1.00 92.19 84 GLU A O 1
ATOM 683 N N . GLN A 1 85 ? 0.902 4.075 -7.240 1.00 91.88 85 GLN A N 1
ATOM 684 C CA . GLN A 1 85 ? 2.34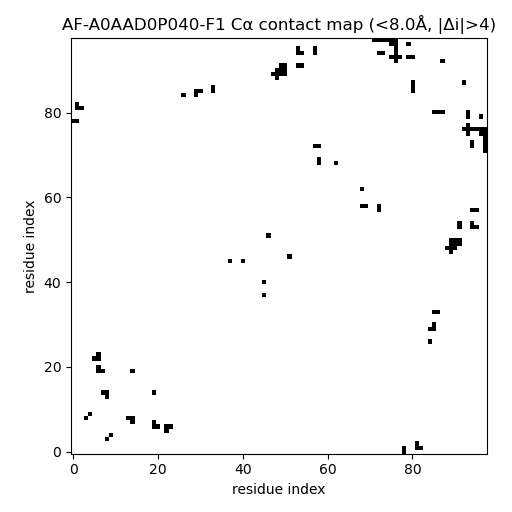0 4.311 -7.037 1.00 91.88 85 GLN A CA 1
ATOM 685 C C . GLN A 1 85 ? 2.709 4.712 -5.602 1.00 91.88 85 GLN A C 1
ATOM 687 O O . GLN A 1 85 ? 3.670 5.451 -5.398 1.00 91.88 85 GLN A O 1
ATOM 692 N N . PHE A 1 86 ? 1.973 4.192 -4.616 1.00 92.69 86 PHE A N 1
ATOM 693 C CA . PHE A 1 86 ? 2.117 4.537 -3.199 1.00 92.69 86 PHE A CA 1
ATOM 694 C C . PHE A 1 86 ? 1.854 6.020 -2.869 1.00 92.69 86 PHE A C 1
ATOM 696 O O . PHE A 1 86 ? 2.124 6.446 -1.749 1.00 92.69 86 PHE A O 1
ATOM 703 N N . ASP A 1 87 ? 1.294 6.791 -3.806 1.00 92.94 87 ASP A N 1
ATOM 704 C CA . ASP A 1 87 ? 0.909 8.190 -3.616 1.00 92.94 87 ASP A CA 1
ATOM 705 C C . ASP A 1 87 ? -0.544 8.267 -3.132 1.00 92.94 87 ASP A C 1
ATOM 707 O O . ASP A 1 87 ? -1.478 8.549 -3.881 1.00 92.94 87 ASP A O 1
ATOM 711 N N . VAL A 1 88 ? -0.750 7.913 -1.862 1.00 92.88 88 VAL A N 1
ATOM 712 C CA . VAL A 1 88 ? -2.072 7.917 -1.228 1.00 92.88 88 VAL A CA 1
ATOM 713 C C . VAL A 1 88 ? -2.036 8.722 0.062 1.00 92.88 88 VAL A C 1
ATOM 715 O O . VAL A 1 88 ? -1.079 8.656 0.833 1.00 92.88 88 VAL A O 1
ATOM 718 N N . THR A 1 89 ? -3.103 9.473 0.324 1.00 92.06 89 THR A N 1
ATOM 719 C CA . THR A 1 89 ? -3.243 10.268 1.554 1.00 92.06 89 THR A CA 1
ATOM 720 C C . THR A 1 89 ? -3.766 9.444 2.731 1.00 92.06 89 THR A C 1
ATOM 722 O O . THR A 1 89 ? -3.551 9.819 3.880 1.00 92.06 89 THR A O 1
ATOM 725 N N . SER A 1 90 ? -4.427 8.316 2.458 1.00 95.12 90 SER A N 1
ATOM 726 C CA . SER A 1 90 ? -4.833 7.315 3.444 1.00 95.12 90 SER A CA 1
ATOM 727 C C . SER A 1 90 ? -5.101 5.965 2.773 1.00 95.12 90 SER A C 1
ATOM 729 O O . SER A 1 90 ? -5.334 5.881 1.565 1.00 95.12 90 SER A O 1
ATOM 731 N N . MET A 1 91 ? -5.125 4.891 3.561 1.00 96.12 91 MET A N 1
ATOM 732 C CA . MET A 1 91 ? -5.456 3.546 3.079 1.00 96.12 91 MET A CA 1
ATOM 733 C C . MET A 1 91 ? -6.954 3.343 2.807 1.00 96.12 91 MET A C 1
ATOM 735 O O . MET A 1 91 ? -7.334 2.315 2.248 1.00 96.12 91 MET A O 1
ATOM 739 N N . GLU A 1 92 ? -7.816 4.313 3.129 1.00 95.81 92 GLU A N 1
ATOM 740 C CA . GLU A 1 92 ? -9.263 4.209 2.897 1.00 95.81 92 GLU A CA 1
ATOM 741 C C . GLU A 1 92 ? -9.601 3.976 1.419 1.00 95.81 92 GLU A C 1
ATOM 743 O O . GLU A 1 92 ? -10.448 3.133 1.117 1.00 95.81 92 GLU A O 1
ATOM 748 N N . ILE A 1 93 ? -8.899 4.636 0.491 1.00 93.50 93 ILE A N 1
ATOM 749 C CA . ILE A 1 93 ? -9.104 4.404 -0.948 1.00 93.50 93 ILE A CA 1
ATOM 750 C C . ILE A 1 93 ? -8.770 2.960 -1.346 1.00 93.50 93 ILE A C 1
ATOM 752 O O . ILE A 1 93 ? -9.434 2.386 -2.204 1.00 93.50 93 ILE A O 1
ATOM 756 N N . CYS A 1 94 ? -7.785 2.350 -0.681 1.00 95.69 94 CYS A N 1
ATOM 757 C CA . CYS A 1 94 ? -7.377 0.975 -0.937 1.00 95.69 94 CYS A CA 1
ATOM 758 C C . CYS A 1 94 ? -8.417 0.001 -0.371 1.00 95.69 94 CYS A C 1
ATOM 760 O O . CYS A 1 94 ? -8.805 -0.944 -1.051 1.00 95.69 94 CYS A O 1
ATOM 762 N N . TRP A 1 95 ? -8.917 0.248 0.845 1.00 95.38 95 TRP A N 1
ATOM 763 C CA . TRP A 1 95 ? -9.936 -0.595 1.478 1.00 95.38 95 TRP A CA 1
ATOM 764 C C . TRP A 1 95 ? -11.283 -0.546 0.759 1.00 95.38 95 TRP A C 1
ATOM 766 O O . TRP A 1 95 ? -11.945 -1.572 0.646 1.00 95.38 95 TRP A O 1
ATOM 776 N N . ARG A 1 96 ? -11.693 0.619 0.247 1.00 92.19 96 ARG A N 1
ATOM 777 C CA . ARG A 1 96 ? -12.979 0.773 -0.455 1.00 92.19 96 ARG A CA 1
ATOM 778 C C . ARG A 1 96 ? -12.963 0.288 -1.904 1.00 92.19 96 ARG A C 1
ATOM 780 O O . ARG A 1 96 ? -14.032 0.087 -2.472 1.00 92.19 96 ARG A O 1
ATOM 787 N N . ALA A 1 97 ? -11.787 0.113 -2.500 1.00 88.25 97 ALA A N 1
ATOM 788 C CA . ALA A 1 97 ? -11.647 -0.448 -3.843 1.00 88.25 97 ALA A CA 1
ATOM 789 C C . ALA A 1 97 ? -11.788 -1.985 -3.885 1.00 88.25 97 ALA A C 1
ATOM 791 O O . ALA A 1 97 ? -11.863 -2.554 -4.974 1.00 88.25 97 ALA A O 1
ATOM 792 N N . ALA A 1 98 ? -11.802 -2.636 -2.716 1.00 75.44 98 ALA A N 1
ATOM 793 C CA . ALA A 1 98 ? -11.802 -4.085 -2.525 1.00 75.44 98 ALA A CA 1
ATOM 794 C C . ALA A 1 98 ? -13.188 -4.759 -2.521 1.00 75.44 98 ALA A C 1
ATOM 796 O O . ALA A 1 98 ? -14.192 -4.126 -2.119 1.00 75.44 98 ALA A O 1
#

Organism: NCBI:txid2055

Mean predicted aligned error: 5.21 Å

Secondary structure (DSSP, 8-state):
-HHHHHHH-STT----HHHHHHHHHHHHHHHHHHHHHHTTS-HHHHHHHHTHHHHHHHH----SSTTHHHHHHHHHHHHHHHHTTT--S-THHHHHT-

Sequence (98 aa):
MAFGLKIIGRPGESRSSEKKARALQTLQSQHQDFLDQLKRLNDQELVDFLRLDVLGEVLDKRVGQVGRYERGVFQEAFKVLIEEQFDVTSMEICWRAA

pLDDT: mean 88.89, std 7.97, range [62.94, 96.69]